Protein AF-A0A5T2A9P8-F1 (afdb_monomer_lite)

pLDDT: mean 79.94, std 13.46, range [39.72, 94.31]

Sequence (57 aa):
MTKAELKRVCVKPYDKDRFEVIQDYEFALLSFKGIVPKGFKTDGASIPRLFWSLFPP

Structure (mmCIF, N/CA/C/O backbone):
data_AF-A0A5T2A9P8-F1
#
_entry.id   AF-A0A5T2A9P8-F1
#
loop_
_atom_site.group_PDB
_atom_site.id
_atom_site.type_symbol
_atom_site.label_atom_id
_atom_site.label_alt_id
_atom_site.label_comp_id
_atom_site.label_asym_id
_atom_site.label_entity_id
_atom_site.label_seq_id
_atom_site.pdbx_PDB_ins_code
_atom_site.Cartn_x
_atom_site.Cartn_y
_atom_site.Cartn_z
_atom_site.occupancy
_atom_site.B_iso_or_equiv
_atom_site.auth_seq_id
_atom_site.auth_comp_id
_atom_site.auth_asym_id
_atom_site.auth_atom_id
_atom_site.pdbx_PDB_model_num
ATOM 1 N N . MET A 1 1 ? -27.841 -4.655 11.194 1.00 39.72 1 MET A N 1
ATOM 2 C CA . MET A 1 1 ? -26.410 -4.596 10.825 1.00 39.72 1 MET A CA 1
ATOM 3 C C . MET A 1 1 ? -26.308 -3.950 9.457 1.00 39.72 1 MET A C 1
ATOM 5 O O . MET A 1 1 ? -26.754 -4.541 8.483 1.00 39.72 1 MET A O 1
ATOM 9 N N . THR A 1 2 ? -25.834 -2.710 9.384 1.00 48.09 2 THR A N 1
ATOM 10 C CA . THR A 1 2 ? -25.588 -2.022 8.112 1.00 48.09 2 THR A CA 1
ATOM 11 C C . THR A 1 2 ? -24.404 -2.688 7.414 1.00 48.09 2 THR A C 1
ATOM 13 O O . THR A 1 2 ? -23.351 -2.893 8.014 1.00 48.09 2 THR A O 1
ATOM 16 N N . LYS A 1 3 ? -24.598 -3.094 6.158 1.00 54.66 3 LYS A N 1
ATOM 17 C CA . LYS A 1 3 ? -23.556 -3.671 5.307 1.00 54.66 3 LYS A CA 1
ATOM 18 C C . LYS A 1 3 ? -22.500 -2.586 5.084 1.00 54.66 3 LYS A C 1
ATOM 20 O O . LYS A 1 3 ? -22.752 -1.648 4.339 1.00 54.66 3 LYS A O 1
ATOM 25 N N . ALA A 1 4 ? -21.369 -2.663 5.782 1.00 64.50 4 ALA A N 1
ATOM 26 C CA . ALA A 1 4 ? -20.266 -1.742 5.549 1.00 64.50 4 ALA A CA 1
ATOM 27 C C . ALA A 1 4 ? -19.758 -1.971 4.120 1.00 64.50 4 ALA A C 1
ATOM 29 O O . ALA A 1 4 ? -19.267 -3.056 3.799 1.00 64.50 4 ALA A O 1
ATOM 30 N N . GLU A 1 5 ? -19.945 -0.991 3.239 1.00 67.12 5 GLU A N 1
ATOM 31 C CA . GLU A 1 5 ? -19.387 -1.052 1.894 1.00 67.12 5 GLU A CA 1
ATOM 32 C C . GLU A 1 5 ? -17.863 -1.012 1.998 1.00 67.12 5 GLU A C 1
ATOM 34 O O . GLU A 1 5 ? -17.268 -0.055 2.496 1.00 67.12 5 GLU A O 1
ATOM 39 N N . LEU A 1 6 ? -17.222 -2.098 1.572 1.00 68.44 6 LEU A N 1
ATOM 40 C CA . LEU A 1 6 ? -15.775 -2.225 1.624 1.00 68.44 6 LEU A CA 1
ATOM 41 C C . LEU A 1 6 ? -15.181 -1.376 0.494 1.00 68.44 6 LEU A C 1
ATOM 43 O O . LEU A 1 6 ? -15.223 -1.768 -0.676 1.00 68.44 6 LEU A O 1
ATOM 47 N N . LYS A 1 7 ? -14.661 -0.191 0.831 1.00 78.44 7 LYS A N 1
ATOM 48 C CA . LYS A 1 7 ? -13.983 0.692 -0.126 1.00 78.44 7 LYS A CA 1
ATOM 49 C C . LYS A 1 7 ? -12.747 -0.032 -0.658 1.00 78.44 7 LYS A C 1
ATOM 51 O O . LYS A 1 7 ? -11.820 -0.315 0.092 1.00 78.44 7 LYS A O 1
ATOM 56 N N . ARG A 1 8 ? -12.745 -0.377 -1.946 1.00 82.62 8 ARG A N 1
ATOM 57 C CA . ARG A 1 8 ? -11.595 -1.033 -2.580 1.00 82.62 8 ARG A CA 1
ATOM 58 C C . ARG A 1 8 ? -10.485 -0.019 -2.833 1.00 82.62 8 ARG A C 1
ATOM 60 O O . ARG A 1 8 ? -10.760 1.126 -3.188 1.00 82.62 8 ARG A O 1
ATOM 67 N N . VAL A 1 9 ? -9.237 -0.449 -2.659 1.00 85.94 9 VAL A N 1
ATOM 68 C CA . VAL A 1 9 ? -8.073 0.367 -3.010 1.00 85.94 9 VAL A CA 1
ATOM 69 C C . VAL A 1 9 ? -7.903 0.379 -4.531 1.00 85.94 9 VAL A C 1
ATOM 71 O O . VAL A 1 9 ? -7.994 -0.665 -5.178 1.00 85.94 9 VAL A O 1
ATOM 74 N N . CYS A 1 10 ? -7.666 1.557 -5.102 1.00 90.31 10 CYS A N 1
ATOM 75 C CA . CYS A 1 10 ? -7.392 1.709 -6.527 1.00 90.31 10 CYS A CA 1
ATOM 76 C C . CYS A 1 10 ? -5.883 1.849 -6.735 1.00 90.31 10 CYS A C 1
ATOM 78 O O . CYS A 1 10 ? -5.263 2.801 -6.252 1.00 90.31 10 CYS A O 1
ATOM 80 N N . VAL A 1 11 ? -5.297 0.905 -7.467 1.00 92.31 11 VAL A N 1
ATOM 81 C CA . VAL A 1 11 ? -3.860 0.867 -7.746 1.00 92.31 11 VAL A CA 1
ATOM 82 C C . VAL A 1 11 ? -3.593 0.619 -9.225 1.00 92.31 11 VAL A C 1
ATOM 84 O O . VAL A 1 11 ? -4.402 -0.003 -9.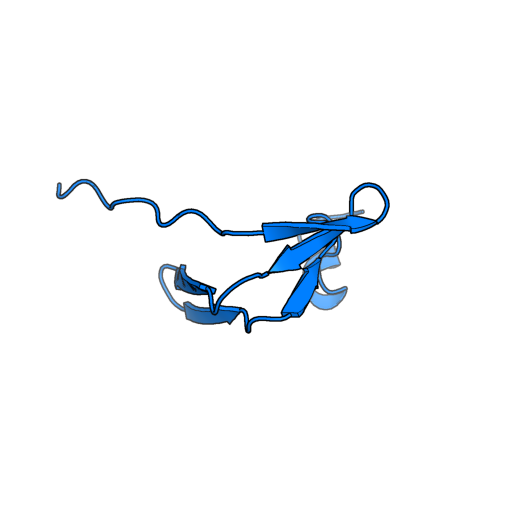913 1.00 92.31 11 VAL A O 1
ATOM 87 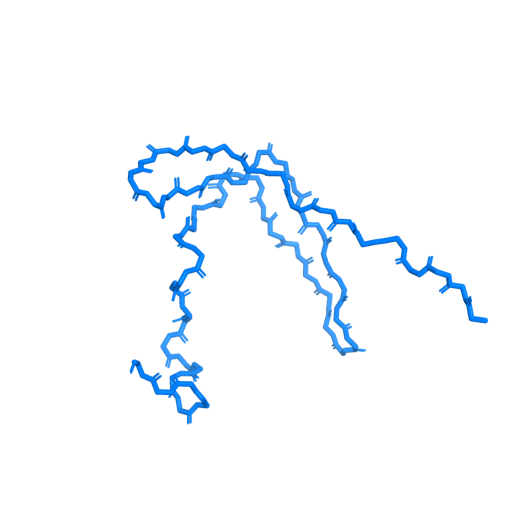N N . LYS A 1 12 ? -2.443 1.089 -9.706 1.00 93.19 12 LYS A N 1
ATOM 88 C CA . LYS A 1 12 ? -1.885 0.740 -11.019 1.00 93.19 12 LYS A CA 1
ATOM 89 C C . LYS A 1 12 ? -0.588 -0.054 -10.826 1.00 93.19 12 LYS A C 1
ATOM 91 O O . LYS A 1 12 ? 0.146 0.239 -9.880 1.00 93.19 12 LYS A O 1
ATOM 96 N N . PRO A 1 13 ? -0.276 -1.028 -11.690 1.00 92.12 13 PRO A N 1
ATOM 97 C CA . PRO A 1 13 ? 1.042 -1.651 -11.682 1.00 92.12 13 PRO A CA 1
ATOM 98 C C . PRO A 1 13 ? 2.114 -0.616 -12.059 1.00 92.12 13 PRO A C 1
ATOM 100 O O . PRO A 1 13 ? 1.888 0.208 -12.948 1.00 92.12 13 PRO A O 1
ATOM 103 N N . TYR A 1 14 ? 3.268 -0.652 -11.389 1.00 89.69 14 TYR A N 1
ATOM 104 C CA . TYR A 1 14 ? 4.445 0.147 -11.767 1.00 89.69 14 TYR A CA 1
ATOM 105 C C . TYR A 1 14 ? 5.685 -0.702 -12.076 1.00 89.69 14 TYR A C 1
ATOM 107 O O . TYR A 1 14 ? 6.588 -0.210 -12.747 1.00 89.69 14 TYR A O 1
ATOM 115 N N . ASP A 1 15 ? 5.744 -1.940 -11.578 1.00 90.56 15 ASP A N 1
ATOM 116 C CA . ASP A 1 15 ? 6.856 -2.885 -11.742 1.00 90.56 15 ASP A CA 1
ATOM 117 C C . ASP A 1 15 ? 6.349 -4.311 -11.407 1.00 90.56 15 ASP A C 1
ATOM 119 O O . ASP A 1 15 ? 5.177 -4.484 -11.048 1.00 90.56 15 ASP A O 1
ATOM 123 N N . LYS A 1 16 ? 7.193 -5.341 -11.528 1.00 88.06 16 LYS A N 1
ATOM 124 C CA . LYS A 1 16 ? 6.831 -6.725 -11.186 1.00 88.06 16 LYS A CA 1
ATOM 125 C C . LYS A 1 16 ? 6.384 -6.816 -9.722 1.00 88.06 16 LYS A C 1
ATOM 127 O O . LYS A 1 16 ? 7.135 -6.451 -8.822 1.00 88.06 16 LYS A O 1
ATOM 132 N N . ASP A 1 17 ? 5.159 -7.302 -9.519 1.00 84.44 17 ASP A N 1
ATOM 133 C CA . ASP A 1 17 ? 4.515 -7.469 -8.207 1.00 84.44 17 ASP A CA 1
ATOM 134 C C . ASP A 1 17 ? 4.460 -6.170 -7.377 1.00 84.44 17 ASP A C 1
ATOM 136 O O . ASP A 1 17 ? 4.538 -6.172 -6.151 1.00 84.44 17 ASP A O 1
ATOM 140 N N . ARG A 1 18 ? 4.356 -5.027 -8.065 1.00 89.56 18 ARG A N 1
ATOM 141 C CA . ARG A 1 18 ? 4.556 -3.695 -7.494 1.00 89.56 18 ARG A CA 1
ATOM 142 C C . ARG A 1 18 ? 3.514 -2.707 -8.004 1.00 89.56 18 ARG A C 1
ATOM 144 O O . ARG A 1 18 ? 3.295 -2.562 -9.208 1.00 89.56 18 ARG A O 1
ATOM 151 N N . PHE A 1 19 ? 2.888 -1.997 -7.071 1.00 92.12 19 PHE A N 1
ATOM 152 C CA . PHE A 1 19 ? 1.685 -1.204 -7.295 1.00 92.12 19 PHE A CA 1
ATOM 153 C C . PHE A 1 19 ? 1.800 0.209 -6.732 1.00 92.12 19 PHE A C 1
ATOM 155 O O . PHE A 1 19 ? 2.416 0.445 -5.695 1.00 92.12 19 PHE A O 1
ATOM 162 N N . GLU A 1 20 ? 1.202 1.163 -7.434 1.00 93.25 20 GLU A N 1
ATOM 163 C CA . GLU A 1 20 ? 1.140 2.566 -7.043 1.00 93.25 20 GLU A CA 1
ATOM 164 C C . GLU A 1 20 ? -0.319 2.972 -6.830 1.00 93.25 20 GLU A C 1
ATOM 166 O O . GLU A 1 20 ? -1.181 2.723 -7.678 1.00 93.25 20 GLU A O 1
ATOM 171 N N . VAL A 1 21 ? -0.592 3.622 -5.703 1.00 92.88 21 VAL A N 1
ATOM 172 C CA . VAL A 1 21 ? -1.914 4.148 -5.355 1.00 92.88 21 VAL A CA 1
ATOM 173 C C . VAL A 1 21 ? -2.267 5.325 -6.265 1.00 92.88 21 VAL A C 1
ATOM 175 O O . VAL A 1 21 ? -1.541 6.317 -6.322 1.00 92.88 21 VAL A O 1
ATOM 178 N N . ILE A 1 22 ? -3.391 5.239 -6.982 1.00 94.00 22 ILE A N 1
ATOM 179 C CA . ILE A 1 22 ? -3.744 6.249 -8.001 1.00 94.00 22 ILE A CA 1
ATOM 180 C C . ILE A 1 22 ? -4.486 7.468 -7.433 1.00 94.00 22 ILE A C 1
ATOM 182 O O . ILE A 1 22 ? -4.549 8.511 -8.086 1.00 94.00 22 ILE A O 1
ATOM 186 N N . GLN A 1 23 ? -5.027 7.346 -6.221 1.00 92.81 23 GLN A N 1
ATOM 187 C CA . GLN A 1 23 ? -5.791 8.373 -5.513 1.00 92.81 23 GLN A CA 1
ATOM 188 C C . GLN A 1 23 ? -5.698 8.152 -4.004 1.00 92.81 23 GLN A C 1
ATOM 190 O O . GLN A 1 23 ? -5.544 7.011 -3.577 1.00 92.81 23 GLN A O 1
ATOM 195 N N . ASP A 1 24 ? -5.857 9.211 -3.213 1.00 92.81 24 ASP A N 1
ATOM 196 C CA . ASP A 1 24 ? -5.821 9.105 -1.755 1.00 92.81 24 ASP A CA 1
ATOM 197 C C . ASP A 1 24 ? -6.824 8.055 -1.254 1.00 92.81 24 ASP A C 1
ATOM 199 O O . ASP A 1 24 ? -8.025 8.085 -1.556 1.00 92.81 24 ASP A O 1
ATOM 203 N N . TYR A 1 25 ? -6.304 7.083 -0.508 1.00 89.25 25 TYR A N 1
ATOM 204 C CA . TYR A 1 25 ? -7.077 5.985 0.044 1.00 89.25 25 TYR A CA 1
ATOM 205 C C . TYR A 1 25 ? -7.197 6.146 1.553 1.00 89.25 25 TYR A C 1
ATOM 207 O O . TYR A 1 25 ? -6.309 5.793 2.329 1.00 89.25 25 TYR A O 1
ATOM 215 N N . GLU A 1 26 ? -8.330 6.701 1.957 1.00 91.00 26 GLU A N 1
ATOM 216 C CA . GLU A 1 26 ? -8.729 6.782 3.354 1.00 91.00 26 GLU A CA 1
ATOM 217 C C . GLU A 1 26 ? -9.248 5.430 3.841 1.00 91.00 26 GLU A C 1
ATOM 219 O O . GLU A 1 26 ? -10.123 4.828 3.208 1.00 91.00 26 GLU A O 1
ATOM 224 N N . PHE A 1 27 ? -8.745 4.985 4.989 1.00 84.94 27 PHE A N 1
ATOM 225 C CA . PHE A 1 27 ? -9.191 3.770 5.652 1.00 84.94 27 PHE A CA 1
ATOM 226 C C . PHE A 1 27 ? -9.456 4.014 7.135 1.00 84.94 27 PHE A C 1
ATOM 228 O O . PHE A 1 27 ? -8.827 4.850 7.787 1.00 84.94 27 PHE A O 1
ATOM 235 N N . ALA A 1 28 ? -10.399 3.246 7.673 1.00 83.06 28 ALA A N 1
ATOM 236 C CA . ALA A 1 28 ? -10.746 3.245 9.082 1.00 83.06 28 ALA A CA 1
ATOM 237 C C . ALA A 1 28 ? -10.721 1.807 9.605 1.00 83.06 28 ALA A C 1
ATOM 239 O O . ALA A 1 28 ? -11.466 0.947 9.140 1.00 83.06 28 ALA A O 1
ATOM 240 N N . LEU A 1 29 ? -9.846 1.564 10.570 1.00 80.25 29 LEU A N 1
ATOM 241 C CA . LEU A 1 29 ? -9.813 0.390 11.432 1.00 80.25 29 LEU A CA 1
ATOM 242 C C . LEU A 1 29 ? -10.530 0.718 12.749 1.00 80.25 29 LEU A C 1
ATOM 244 O O . LEU A 1 29 ? -10.816 1.882 13.033 1.00 80.25 29 LEU A O 1
ATOM 248 N N . LEU A 1 30 ? -10.783 -0.301 13.577 1.00 79.12 30 LEU A N 1
ATOM 249 C CA . LEU A 1 30 ? -11.506 -0.167 14.852 1.00 79.12 30 LEU A CA 1
ATOM 250 C C . LEU A 1 30 ? -11.004 0.984 15.741 1.00 79.12 30 LEU A C 1
ATOM 252 O O . LEU A 1 30 ? -11.818 1.690 16.327 1.00 79.12 30 LEU A O 1
ATOM 256 N N . SER A 1 31 ? -9.687 1.195 15.798 1.00 84.50 31 SER A N 1
ATOM 257 C CA . SER A 1 31 ? -9.066 2.205 16.670 1.00 84.50 31 SER A CA 1
ATOM 258 C C . SER A 1 31 ? -8.156 3.184 15.927 1.00 84.50 31 SER A C 1
ATOM 260 O O . SER A 1 31 ? -7.472 3.983 16.558 1.00 84.50 31 SER A O 1
ATOM 262 N N . PHE A 1 32 ? -8.100 3.117 14.595 1.00 81.81 32 PHE A N 1
ATOM 263 C CA . PHE A 1 32 ? -7.154 3.904 1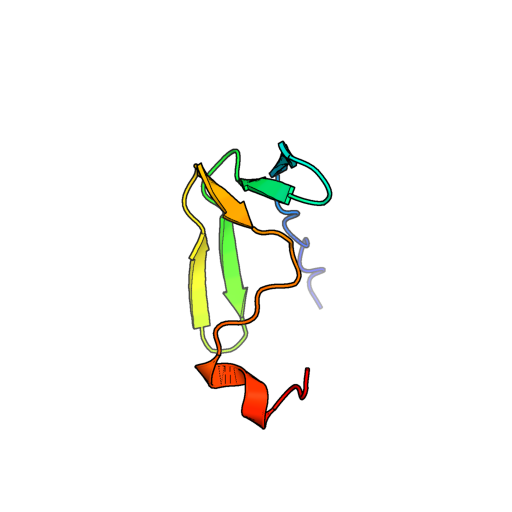3.808 1.00 81.81 32 PHE A CA 1
ATOM 264 C C . PHE A 1 32 ? -7.771 4.332 12.484 1.00 81.81 32 PHE A C 1
ATOM 266 O O . PHE A 1 32 ? -8.373 3.523 11.786 1.00 81.81 32 PHE A O 1
ATOM 273 N N . LYS A 1 33 ? -7.591 5.596 12.115 1.00 88.00 33 LYS A N 1
ATOM 274 C CA . LYS A 1 33 ? -7.941 6.107 10.790 1.00 88.00 33 LYS A CA 1
ATOM 275 C C . LYS A 1 33 ? -6.681 6.650 10.146 1.00 88.00 33 LYS A C 1
ATOM 277 O O . LYS A 1 33 ? -5.879 7.291 10.819 1.00 88.00 33 LYS A O 1
ATOM 282 N N . GLY A 1 34 ? -6.514 6.385 8.860 1.00 88.25 34 GLY A N 1
ATOM 283 C CA . GLY A 1 34 ? -5.333 6.793 8.118 1.00 88.25 34 GLY A CA 1
ATOM 284 C C . GLY A 1 34 ? -5.651 7.082 6.663 1.00 88.25 34 GLY A C 1
ATOM 285 O O . GLY A 1 34 ? -6.706 6.708 6.150 1.00 88.25 34 GLY A O 1
ATOM 286 N N . ILE A 1 35 ? -4.709 7.752 6.007 1.00 91.06 35 ILE A N 1
ATOM 287 C CA . ILE A 1 35 ? -4.755 8.043 4.577 1.00 91.06 35 ILE A CA 1
ATOM 288 C C . ILE A 1 35 ? -3.488 7.470 3.960 1.00 91.06 35 ILE A C 1
ATOM 290 O O . ILE A 1 35 ? -2.383 7.769 4.412 1.00 91.06 35 ILE A O 1
ATOM 294 N N . VAL A 1 36 ? -3.649 6.641 2.933 1.00 89.81 36 VAL A N 1
ATOM 295 C CA . VAL A 1 36 ? -2.550 6.262 2.046 1.00 89.81 36 VAL A CA 1
ATOM 296 C C . VAL A 1 36 ? -2.539 7.267 0.893 1.00 89.81 36 VAL A C 1
ATOM 298 O O . VAL A 1 36 ? -3.510 7.303 0.133 1.00 89.81 36 VAL A O 1
ATOM 301 N N . PRO A 1 37 ? -1.501 8.107 0.762 1.00 93.44 37 PRO A N 1
ATOM 302 C CA . PRO A 1 37 ? -1.491 9.173 -0.230 1.00 93.44 37 PRO A CA 1
ATOM 303 C C . PRO A 1 37 ? -1.346 8.623 -1.652 1.00 93.44 37 PRO A C 1
ATOM 305 O O . PRO A 1 37 ? -0.716 7.585 -1.889 1.00 93.44 37 PRO A O 1
ATOM 308 N N . LYS A 1 38 ? -1.878 9.364 -2.622 1.00 94.31 38 LYS A N 1
ATOM 309 C CA . LYS A 1 38 ? -1.629 9.150 -4.047 1.00 94.31 38 LYS A CA 1
ATOM 310 C C . LYS A 1 38 ? -0.125 9.092 -4.325 1.00 94.31 38 LYS A C 1
ATOM 312 O O . LYS A 1 38 ? 0.647 9.920 -3.849 1.00 94.31 38 LYS A O 1
ATOM 317 N N . GLY A 1 39 ? 0.280 8.123 -5.140 1.00 92.31 39 GLY A N 1
ATOM 318 C CA . GLY A 1 39 ? 1.680 7.876 -5.481 1.00 92.31 39 GLY A CA 1
ATOM 319 C C . GLY A 1 39 ? 2.413 6.966 -4.493 1.00 92.31 39 GLY A C 1
ATOM 320 O O . GLY A 1 39 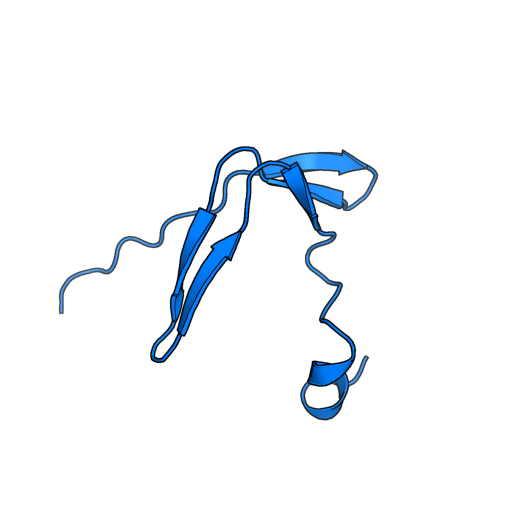? 3.575 6.638 -4.735 1.00 92.31 39 GLY A O 1
ATOM 321 N N . PHE A 1 40 ? 1.765 6.523 -3.407 1.00 91.25 40 PHE A N 1
ATOM 322 C CA . PHE A 1 40 ? 2.344 5.525 -2.510 1.00 91.25 40 PHE A CA 1
ATOM 323 C C . PHE A 1 40 ? 2.613 4.220 -3.265 1.00 91.25 40 PHE A C 1
ATOM 325 O O . PHE A 1 40 ? 1.720 3.677 -3.921 1.00 91.25 40 PHE A O 1
ATOM 332 N N . LYS A 1 41 ? 3.849 3.726 -3.163 1.00 91.56 41 LYS A N 1
ATOM 333 C CA . LYS A 1 41 ? 4.303 2.493 -3.806 1.00 91.56 41 LYS A CA 1
ATOM 334 C C . LYS A 1 41 ? 4.322 1.363 -2.793 1.00 91.56 41 LYS A C 1
ATOM 336 O O . LYS A 1 41 ? 4.871 1.510 -1.705 1.00 91.56 41 LYS A O 1
ATOM 341 N N . THR A 1 42 ? 3.742 0.237 -3.169 1.00 86.94 42 THR A N 1
ATOM 342 C CA . THR A 1 42 ? 3.657 -0.957 -2.336 1.00 86.94 42 THR A CA 1
ATOM 343 C C . THR A 1 42 ? 3.820 -2.203 -3.192 1.00 86.94 42 THR A C 1
ATOM 345 O O . THR A 1 42 ? 3.404 -2.241 -4.345 1.00 86.94 42 THR A O 1
ATOM 348 N N . ASP A 1 43 ? 4.427 -3.229 -2.624 1.00 86.44 43 ASP A N 1
ATOM 349 C CA . ASP A 1 43 ? 4.475 -4.594 -3.153 1.00 86.44 43 ASP A CA 1
ATOM 350 C C . ASP A 1 43 ? 3.423 -5.500 -2.480 1.00 86.44 43 ASP A C 1
ATOM 352 O O . ASP A 1 43 ? 3.399 -6.705 -2.696 1.00 86.44 43 ASP A O 1
ATOM 356 N N . GLY A 1 44 ? 2.569 -4.934 -1.615 1.00 76.12 44 GLY A N 1
ATOM 357 C CA . GLY A 1 44 ? 1.568 -5.670 -0.839 1.00 76.12 44 GLY A CA 1
ATOM 358 C C . GLY A 1 44 ? 2.133 -6.608 0.237 1.00 76.12 44 GLY A C 1
ATOM 359 O O . GLY A 1 44 ? 1.348 -7.208 0.966 1.00 76.12 44 GLY A O 1
ATOM 360 N N . ALA A 1 45 ? 3.458 -6.720 0.363 1.00 72.56 45 ALA A N 1
ATOM 361 C CA . ALA A 1 45 ? 4.138 -7.690 1.228 1.00 72.56 45 ALA A CA 1
ATOM 362 C C . ALA A 1 45 ? 5.162 -7.044 2.179 1.00 72.56 45 ALA A C 1
ATOM 364 O O . ALA A 1 45 ? 5.555 -7.642 3.180 1.00 72.56 45 ALA A O 1
ATOM 365 N N . SER A 1 46 ? 5.567 -5.802 1.916 1.00 67.69 46 SER A N 1
ATOM 366 C CA . SER A 1 46 ? 6.465 -5.020 2.760 1.00 67.69 46 SER A CA 1
ATOM 367 C C . SER A 1 46 ? 5.744 -4.538 4.019 1.00 67.69 46 SER A C 1
ATOM 369 O O . SER A 1 46 ? 5.254 -3.411 4.102 1.00 67.69 46 SER A O 1
ATOM 371 N N . ILE A 1 47 ? 5.696 -5.398 5.033 1.00 64.50 47 ILE A 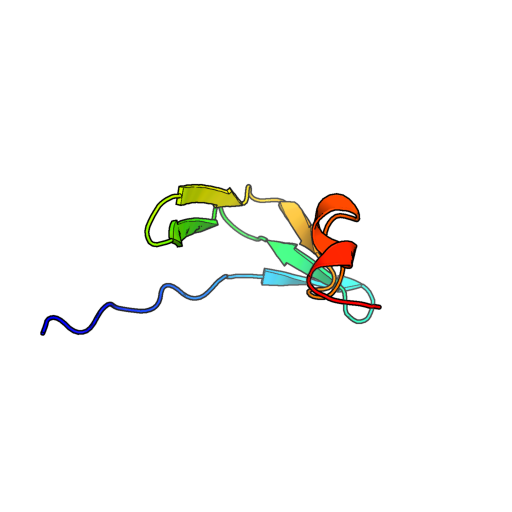N 1
ATOM 372 C CA . ILE A 1 47 ? 5.319 -5.015 6.393 1.00 64.50 47 ILE A CA 1
ATOM 373 C C . ILE A 1 47 ? 6.488 -4.224 7.014 1.00 64.50 47 ILE A C 1
ATOM 375 O O . ILE A 1 47 ? 7.616 -4.731 7.024 1.00 64.50 47 ILE A O 1
ATOM 379 N N . PRO A 1 48 ? 6.269 -3.004 7.556 1.00 65.62 48 PRO A N 1
ATOM 380 C CA . PRO A 1 48 ? 7.312 -2.279 8.279 1.00 65.62 48 PRO A CA 1
ATOM 381 C C . PRO A 1 48 ? 7.940 -3.168 9.358 1.00 65.62 48 PRO A C 1
ATOM 383 O O . PRO A 1 48 ? 7.214 -3.772 10.145 1.00 65.62 48 PRO A O 1
ATOM 386 N N . ARG A 1 49 ? 9.281 -3.223 9.427 1.00 62.31 49 ARG A N 1
ATOM 387 C CA . ARG A 1 49 ? 10.042 -4.148 10.303 1.00 62.31 49 ARG A CA 1
ATOM 388 C C . ARG A 1 49 ? 9.601 -4.153 11.770 1.00 62.31 49 ARG A C 1
ATOM 390 O O . ARG A 1 49 ? 9.771 -5.154 12.453 1.00 62.31 49 ARG A O 1
ATOM 397 N N . LEU A 1 50 ? 9.016 -3.052 12.244 1.00 60.81 50 LEU A N 1
ATOM 398 C CA . LEU A 1 50 ? 8.435 -2.939 13.581 1.00 60.81 50 LEU A CA 1
ATOM 399 C C . LEU A 1 50 ? 7.370 -4.017 13.876 1.00 60.81 50 LEU A C 1
ATOM 401 O O . LEU A 1 50 ? 7.207 -4.401 15.028 1.00 60.81 50 LEU A O 1
ATOM 405 N N . PHE A 1 51 ? 6.675 -4.531 12.859 1.00 63.69 51 PHE A N 1
ATOM 406 C CA . PHE A 1 51 ? 5.624 -5.542 13.016 1.00 63.69 51 PHE A CA 1
ATOM 407 C C . PHE A 1 51 ? 6.100 -6.991 12.803 1.00 63.69 51 PHE A C 1
ATOM 409 O O . PHE A 1 51 ? 5.298 -7.913 12.943 1.00 63.69 51 PHE A O 1
ATOM 416 N N . TRP A 1 52 ? 7.383 -7.230 12.503 1.00 69.44 52 TRP A N 1
ATOM 417 C CA . TRP A 1 52 ? 7.910 -8.588 12.266 1.00 69.44 52 TRP A CA 1
ATOM 418 C C . TRP A 1 52 ? 7.886 -9.492 13.506 1.00 69.44 52 TRP A C 1
ATOM 420 O O . TRP A 1 52 ? 7.928 -10.710 13.380 1.00 69.44 52 TRP A O 1
ATOM 430 N N . SER A 1 53 ? 7.783 -8.927 14.712 1.00 73.81 53 SER A N 1
ATOM 431 C CA . SER A 1 53 ? 7.608 -9.723 15.934 1.00 73.81 53 SER A CA 1
ATOM 432 C C . SER A 1 53 ? 6.242 -10.416 16.015 1.00 73.81 53 SER A C 1
ATOM 434 O O . SER A 1 53 ? 6.117 -11.417 16.713 1.00 73.81 53 SER A O 1
ATOM 436 N N . LEU A 1 54 ? 5.227 -9.895 15.316 1.00 72.88 54 LEU A N 1
ATOM 437 C CA . LEU A 1 54 ? 3.875 -10.467 15.261 1.00 72.88 54 LEU A CA 1
ATOM 438 C C . LEU A 1 54 ? 3.676 -11.363 14.037 1.00 72.88 54 LEU A C 1
ATOM 440 O O . LEU A 1 54 ? 2.874 -12.294 14.076 1.00 72.88 54 LEU A O 1
ATOM 444 N N . PHE A 1 55 ? 4.410 -11.079 12.963 1.00 66.44 55 PHE A N 1
ATOM 445 C CA . PHE A 1 55 ? 4.361 -11.811 11.706 1.00 66.44 55 PHE A CA 1
ATOM 446 C C . PHE A 1 55 ? 5.799 -12.162 11.311 1.00 66.44 55 PHE A C 1
ATOM 448 O O . PHE A 1 55 ? 6.471 -11.313 10.716 1.00 66.44 55 PHE A O 1
ATOM 455 N N . PRO A 1 56 ? 6.306 -13.350 11.701 1.00 56.47 56 PRO A N 1
ATOM 456 C CA . PRO A 1 56 ? 7.630 -13.786 11.282 1.00 56.47 56 PRO A CA 1
ATOM 457 C C . PRO A 1 56 ? 7.707 -13.838 9.743 1.00 56.47 56 PRO A C 1
ATOM 459 O O . PRO A 1 56 ? 6.674 -14.046 9.101 1.00 56.47 56 PRO A O 1
ATOM 462 N N . PRO A 1 57 ? 8.899 -13.590 9.172 1.00 59.41 57 PRO A N 1
ATOM 463 C CA . PRO A 1 57 ? 9.101 -13.454 7.730 1.00 59.41 57 PRO A CA 1
ATOM 464 C C . PRO A 1 57 ? 8.791 -14.728 6.939 1.00 59.41 57 PRO A C 1
ATOM 466 O O . PRO A 1 57 ? 8.967 -15.839 7.494 1.00 59.41 57 PRO A O 1
#

Foldseek 3Di:
DDDPDDDDFDWDDDDVLKTFGQAWDWDDDPPDTDIDHGGDMDSPPDDPPVCCVVPPD

Organism: Campyl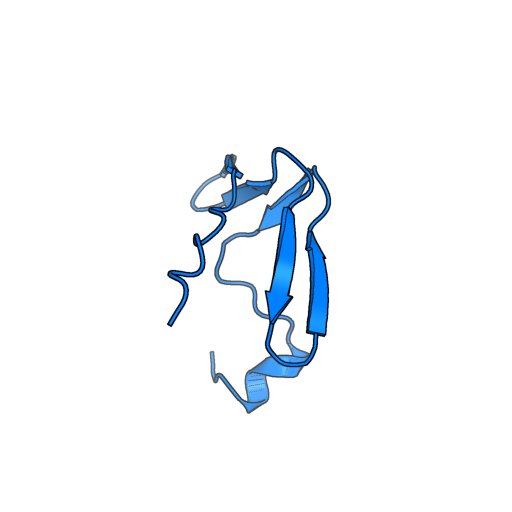obacter jejuni (NCBI:txid197)

Secondary structure (DSSP, 8-state):
-------PPPEEEEETTEEEESS-EEEEETTEEEEE-TT-EE-S----GGGTTTS--

InterPro domains:
  IPR010767 Campylobacter phage CGC-2007, Cje0229 [PF07087] (20-57)

Radius of gyration: 13.67 Å; chains: 1; bounding box: 36×23×28 Å